Protein 3KBE (pdb70)

Radius of gyration: 14.48 Å; Cα contacts (8 Å, |Δi|>4): 481; chains: 1; bounding box: 31×36×38 Å

B-factor: mean 18.41, std 9.86, range [6.49, 55.98]

Sequence (140 aa):
SNRRAVAVLRRGETTVTGTIWITTQKSENDDQQAVIEGEIKGLLTPGLHGFHVHQQYGDSTNGCISAGPHHFNPFGKTHGGPKSEIRRHHVGDLGNNVEEAAGGAADDGGVVAAKKIIKLTDTLLVTLYGPNTVVGRSSMMVVHAGTGNAGARAACGVIALLAAPQ

Nearest PDB structures (foldseek):
  3kbe-assembly1_A-2  TM=1.007E+00  e=3.753E-26  Caenorhabditis elegans
  3kbf-assembly1_A-2  TM=9.002E-01  e=1.021E-19  Caenorhabditis elegans
  5in2-assembly1_A-2  TM=8.849E-01  e=2.932E-15  Onchocerca volvulus
  3gtv-assembly6_K  TM=8.818E-01  e=1.830E-14  Homo sapiens
  1ptz-assembly1_B  TM=8.819E-01  e=2.285E-14  Homo sapiens

Secondary structure (DSSP, 8-state):
--EEEEEEB-SS-EEEEEEE-SSTTSPPEEEEEEESPPSS-EEEEEES----TTTTGGG-SB--TT---SSSGGGGS--TTEEEEE---TTSEEEEEE-S----SSSTT--TTSEEEEE----TTTTEEEEEEEEE----

GO terms:
  GO:0004784 superoxide dismutase activity (F, IDA)
  GO:0005507 copper ion binding (F, IDA)
  GO:0005739 mitochondrion (C, IDA)
  GO:0005829 cytosol (C, IDA)
  GO:0040028 regulation of vulval development (P, IGI)
  GO:0004784 superoxide dismutase activity (F, IMP)
  GO:0005829 cytosol (C, IMP)
  GO:0019430 removal of superoxide radicals (P, IMP)
  GO:0042803 protein homodimerization activity (F, IDA)
  GO:0006801 superoxide metabolic process (P, IDA)
  GO:0005737 cytoplasm (C, IC)
  GO:0060378 regulation of brood size (P, IMP)

Structure (mmCIF, N/CA/C/O backbone):
data_3KBE
#
_entry.id   3KBE
#
_cell.length_a   40.210
_cell.length_b   92.330
_cell.length_c   81.246
_cell.angle_alpha   90.00
_cell.angle_beta   90.00
_cell.angle_gamma   90.00
#
_symmetry.space_group_name_H-M   'C 2 2 21'
#
loop_
_entity.id
_entity.type
_entity.pdbx_description
1 polymer 'Superoxide dismutase [Cu-Zn]'
2 water water
#
loop_
_atom_site.group_PDB
_atom_site.id
_atom_site.type_symbol
_atom_site.label_atom_id
_atom_site.label_alt_id
_atom_site.label_comp_id
_atom_site.label_asym_id
_atom_site.label_entity_id
_atom_site.label_seq_id
_atom_site.pdbx_PDB_ins_code
_atom_site.Cartn_x
_atom_site.Cartn_y
_atom_site.Cartn_z
_atom_site.occupancy
_atom_site.B_iso_or_equiv
_atom_site.auth_seq_id
_atom_site.auth_comp_id
_atom_site.auth_asym_id
_atom_site.auth_atom_id
_atom_site.pdbx_PDB_model_num
ATOM 1 N N . SER A 1 1 ? -12.209 -6.431 23.337 1.00 21.93 1 SER A N 1
ATOM 2 C CA . SER A 1 1 ? -10.894 -7.060 23.287 1.00 20.62 1 SER A CA 1
ATOM 3 C C . SER A 1 1 ? -10.249 -6.885 21.922 1.00 19.45 1 SER A C 1
ATOM 4 O O . SER A 1 1 ? -10.930 -6.680 20.915 1.00 20.41 1 SER A O 1
ATOM 7 N N . ASN A 1 2 ? -8.926 -6.984 21.890 1.00 18.77 2 ASN A N 1
ATOM 8 C CA . ASN A 1 2 ? -8.213 -6.968 20.625 1.00 17.40 2 ASN A CA 1
ATOM 9 C C . ASN A 1 2 ? -8.055 -8.366 20.045 1.00 14.22 2 ASN A C 1
ATOM 10 O O . ASN A 1 2 ? -7.337 -8.548 19.064 1.00 15.80 2 ASN A O 1
ATOM 15 N N A ARG A 1 3 ? -8.722 -9.336 20.664 0.45 13.57 3 ARG A N 1
ATOM 16 N N B ARG A 1 3 ? -8.744 -9.345 20.639 0.55 13.76 3 ARG A N 1
ATOM 17 C CA A ARG A 1 3 ? -8.689 -10.704 20.185 0.45 12.75 3 ARG A CA 1
ATOM 18 C CA B ARG A 1 3 ? -8.637 -10.735 20.205 0.55 13.63 3 ARG A CA 1
ATOM 19 C C A ARG A 1 3 ? -10.066 -11.341 20.229 0.45 10.86 3 ARG A C 1
ATOM 20 C C B ARG A 1 3 ? -9.948 -11.507 20.333 0.55 11.99 3 ARG A C 1
ATOM 21 O O A ARG A 1 3 ? -10.894 -11.030 21.091 0.45 10.53 3 ARG A O 1
ATOM 22 O O B ARG A 1 3 ? -10.610 -11.462 21.376 0.55 12.17 3 ARG A O 1
ATOM 37 N N . ALA A 1 4 ? -10.303 -12.219 19.265 1.00 10.42 4 ALA A N 1
ATOM 38 C CA . ALA A 1 4 ? -11.492 -13.048 19.230 1.00 9.31 4 ALA A CA 1
ATOM 39 C C . ALA A 1 4 ? -11.105 -14.406 18.668 1.00 8.69 4 ALA A C 1
ATOM 40 O O . ALA A 1 4 ? -10.054 -14.542 18.038 1.00 9.62 4 ALA A O 1
ATOM 42 N N . VAL A 1 5 ? -11.948 -15.405 18.895 1.00 8.53 5 VAL A N 1
ATOM 43 C CA . VAL A 1 5 ? -11.670 -16.746 18.418 1.00 8.90 5 VAL A CA 1
ATOM 44 C C . VAL A 1 5 ? -12.962 -17.463 18.114 1.00 8.91 5 VAL A C 1
ATOM 45 O O . VAL A 1 5 ? -13.945 -17.347 18.859 1.00 9.09 5 VAL A O 1
ATOM 49 N N . ALA A 1 6 ? -12.966 -18.186 16.999 1.00 8.83 6 ALA A N 1
ATOM 50 C CA . ALA A 1 6 ? -14.074 -19.050 16.631 1.00 9.16 6 ALA A CA 1
ATOM 51 C C . ALA A 1 6 ? -13.605 -20.494 16.639 1.00 9.21 6 ALA A C 1
ATOM 52 O O . ALA A 1 6 ? -12.600 -20.840 16.003 1.00 10.53 6 ALA A 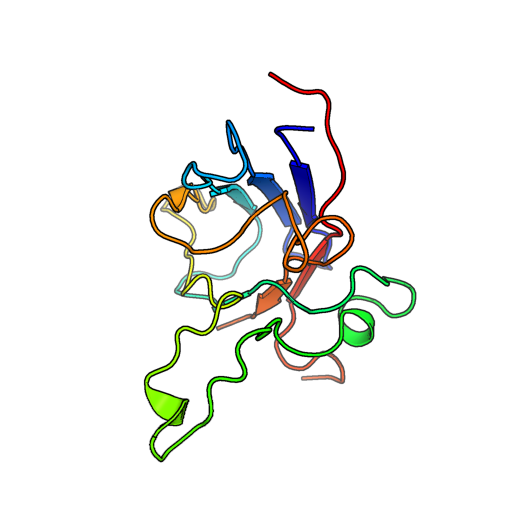O 1
ATOM 54 N N . VAL A 1 7 ? -14.322 -21.331 17.373 1.00 8.85 7 VAL A N 1
ATOM 55 C CA . VAL A 1 7 ? -14.084 -22.762 17.368 1.00 9.68 7 VAL A CA 1
ATOM 56 C C . VAL A 1 7 ? -15.126 -23.377 16.457 1.00 9.20 7 VAL A C 1
ATOM 57 O O . VAL A 1 7 ? -16.322 -23.335 16.742 1.00 9.80 7 VAL A O 1
ATOM 61 N N . LEU A 1 8 ? -14.667 -23.893 15.326 1.00 10.42 8 LEU A N 1
ATOM 62 C CA . LEU A 1 8 ? -15.563 -24.419 14.314 1.00 11.19 8 LEU A CA 1
ATOM 63 C C . LEU A 1 8 ? -15.944 -25.833 14.660 1.00 11.80 8 LEU A C 1
ATOM 64 O O . LEU A 1 8 ? -15.078 -26.669 14.950 1.00 14.22 8 LEU A O 1
ATOM 69 N N A ARG A 1 9 ? -17.241 -26.115 14.586 0.62 13.44 9 ARG A N 1
ATOM 70 N N B ARG A 1 9 ? -17.245 -26.101 14.661 0.38 12.04 9 ARG A N 1
ATOM 71 C CA A ARG A 1 9 ? -17.768 -27.429 14.911 0.62 16.22 9 ARG A CA 1
ATOM 72 C CA B ARG A 1 9 ? -17.741 -27.443 14.905 0.38 13.71 9 ARG A CA 1
ATOM 73 C C A ARG A 1 9 ? -18.616 -27.957 13.765 0.62 15.44 9 ARG A C 1
ATOM 74 C C B ARG A 1 9 ? -18.482 -27.935 13.677 0.38 13.72 9 ARG A C 1
ATOM 75 O O A ARG A 1 9 ? -19.379 -27.218 13.138 0.62 14.04 9 ARG A O 1
ATOM 76 O O B ARG A 1 9 ? -19.055 -27.151 12.917 0.38 11.73 9 ARG A O 1
ATOM 91 N N . GLY A 1 10 ? -18.459 -29.246 13.491 1.00 15.89 10 GLY A N 1
ATOM 92 C CA . GLY A 1 10 ? -19.137 -29.877 12.383 1.00 17.95 10 GLY A CA 1
ATOM 93 C C . GLY A 1 10 ? -18.984 -31.375 12.516 1.00 19.44 10 GLY A C 1
ATOM 94 O O . GLY A 1 10 ? -18.263 -31.861 13.391 1.00 20.32 10 GLY A O 1
ATOM 95 N N . GLU A 1 11 ? -19.661 -32.109 11.645 1.00 20.88 11 GLU A N 1
ATOM 96 C CA . GLU A 1 11 ? -19.620 -33.564 11.678 1.00 24.94 11 GLU A CA 1
ATOM 97 C C . GLU A 1 11 ? -18.207 -34.102 11.488 1.00 23.86 11 GLU A C 1
ATOM 98 O O . GLU A 1 11 ? -17.791 -35.041 12.176 1.00 25.47 11 GLU A O 1
ATOM 104 N N . THR A 1 12 ? -17.478 -33.515 10.543 1.00 21.98 12 THR A N 1
ATOM 105 C CA A THR A 1 12 ? -16.130 -33.978 10.244 0.58 22.14 12 THR A CA 1
ATOM 106 C CA B THR A 1 12 ? -16.140 -33.975 10.187 0.42 22.41 12 THR A CA 1
ATOM 107 C C . THR A 1 12 ? -15.126 -32.835 10.228 1.00 21.18 12 THR A C 1
ATOM 108 O O . THR A 1 12 ? -13.960 -33.028 10.583 1.00 22.68 12 THR A O 1
ATOM 115 N N . VAL A 1 13 ? -15.575 -31.646 9.838 1.00 18.56 13 VAL A N 1
ATOM 116 C CA . VAL A 1 13 ? -14.696 -30.491 9.789 1.00 16.37 13 VAL A CA 1
ATOM 117 C C . VAL A 1 13 ? -14.729 -29.760 11.121 1.00 15.03 13 VAL A C 1
ATOM 118 O O . VAL A 1 13 ? -15.799 -29.517 11.666 1.00 15.51 13 VAL A O 1
ATOM 122 N N . THR A 1 14 ? -13.548 -29.444 11.647 1.00 14.56 14 THR A N 1
ATOM 123 C CA . THR A 1 14 ? -13.411 -28.655 12.866 1.00 15.25 14 THR A CA 1
ATOM 124 C C . THR A 1 14 ? -12.280 -27.658 12.667 1.00 14.57 14 THR A C 1
ATOM 125 O O . THR A 1 14 ? -11.576 -27.696 11.667 1.00 15.90 14 THR A O 1
ATOM 129 N N . GLY A 1 15 ? -12.090 -26.758 13.615 1.00 14.63 15 GLY A N 1
ATOM 130 C CA . GLY A 1 15 ? -11.010 -25.804 13.483 1.00 14.62 15 GLY A CA 1
ATOM 131 C C . GLY A 1 15 ? -11.035 -24.749 14.565 1.00 12.70 15 GLY A C 1
ATOM 132 O O . GLY A 1 15 ? -11.981 -24.659 15.344 1.00 12.40 15 GLY A O 1
ATOM 133 N N . THR A 1 16 ? -9.986 -23.941 14.592 1.00 12.16 16 THR A N 1
ATOM 134 C CA . THR A 1 16 ? -9.866 -22.829 15.515 1.00 12.13 16 THR A CA 1
ATOM 135 C C . THR A 1 16 ? -9.298 -21.661 14.745 1.00 11.63 16 THR A C 1
ATOM 136 O O . THR A 1 16 ? -8.216 -21.764 14.161 1.00 13.23 16 THR A O 1
ATOM 140 N N . ILE A 1 17 ? -10.036 -20.559 14.727 1.00 10.45 17 ILE A N 1
ATOM 141 C CA . ILE A 1 17 ? -9.645 -19.386 13.967 1.00 10.36 17 ILE A CA 1
ATOM 142 C C . ILE A 1 17 ? -9.592 -18.176 14.889 1.00 9.91 17 ILE A C 1
ATOM 143 O O . ILE A 1 17 ? -10.595 -17.811 15.511 1.00 10.51 17 ILE A O 1
ATOM 148 N N . TRP A 1 18 ? -8.410 -17.581 14.989 1.00 10.41 18 TRP A N 1
ATOM 149 C CA . TRP A 1 18 ? -8.204 -16.374 15.778 1.00 10.80 18 TRP A CA 1
ATOM 150 C C . TRP A 1 18 ? -8.307 -15.119 14.925 1.00 10.32 18 TRP A C 1
ATOM 151 O O . TRP A 1 18 ? -7.908 -15.112 13.760 1.00 12.60 18 TRP A O 1
ATOM 162 N N . ILE A 1 19 ? -8.817 -14.050 15.524 1.00 10.37 19 ILE A N 1
ATOM 163 C CA . ILE A 1 19 ? -8.800 -12.731 14.920 1.00 10.55 19 ILE A CA 1
ATOM 164 C C . ILE A 1 19 ? -8.115 -11.795 15.897 1.00 11.03 19 ILE A C 1
ATOM 165 O O . ILE A 1 19 ? -8.515 -11.706 17.060 1.00 11.85 19 ILE A O 1
ATOM 170 N N . THR A 1 20 ? -7.079 -11.110 15.437 1.00 11.70 20 THR A N 1
ATOM 171 C CA A THR A 1 20 ? -6.322 -10.194 16.279 0.45 12.76 20 THR A CA 1
ATOM 172 C CA B THR A 1 20 ? -6.368 -10.172 16.295 0.55 12.60 20 THR A CA 1
ATOM 173 C C . THR A 1 20 ? -6.280 -8.823 15.610 1.00 12.99 20 THR A C 1
ATOM 174 O O . THR A 1 20 ? -6.044 -8.731 14.405 1.00 13.72 20 THR A O 1
ATOM 181 N N . GLN A 1 21 ? -6.493 -7.764 16.379 1.00 12.94 21 GLN A N 1
ATOM 182 C CA . GLN A 1 21 ? -6.562 -6.436 15.795 1.00 13.81 21 GLN A CA 1
ATOM 183 C C . GLN A 1 21 ? -6.279 -5.406 16.870 1.00 15.78 21 GLN A C 1
ATOM 184 O O . GLN A 1 21 ? -7.023 -5.307 17.852 1.00 18.00 21 GLN A O 1
ATOM 190 N N . LYS A 1 22 ? -5.210 -4.641 16.676 1.00 17.78 22 LYS A N 1
ATOM 191 C CA . LYS A 1 22 ? -4.681 -3.770 17.720 1.00 21.56 22 LYS A CA 1
ATOM 192 C C . LYS A 1 22 ? -5.603 -2.610 18.087 1.00 21.76 22 LYS A C 1
ATOM 193 O O . LYS A 1 22 ? -5.639 -2.172 19.239 1.00 24.28 22 LYS A O 1
ATOM 199 N N . SER A 1 23 ? -6.327 -2.098 17.100 1.00 20.62 23 SER A N 1
ATOM 200 C CA . SER A 1 23 ? -7.214 -0.965 17.316 1.00 20.20 23 SER A CA 1
ATOM 201 C C . SER A 1 23 ? -8.188 -0.874 16.158 1.00 19.29 23 SER A C 1
ATOM 202 O O . SER A 1 23 ? -8.028 -1.565 15.153 1.00 18.00 23 SER A O 1
ATOM 205 N N . GLU A 1 24 ? -9.184 -0.005 16.299 1.00 20.27 24 GLU A N 1
ATOM 206 C CA . GLU A 1 24 ? -10.214 0.171 15.285 1.00 21.47 24 GLU A CA 1
ATOM 207 C C . GLU A 1 24 ? -9.635 0.576 13.935 1.00 22.11 24 GLU A C 1
ATOM 208 O O . GLU A 1 24 ? -10.220 0.285 12.894 1.00 22.31 24 GLU A O 1
ATOM 214 N N . ASN A 1 25 ? -8.489 1.251 13.961 1.00 23.68 25 ASN A N 1
ATOM 215 C CA . ASN A 1 25 ? -7.876 1.784 12.746 1.00 25.91 25 ASN A CA 1
ATOM 216 C C . ASN A 1 25 ? -6.869 0.823 12.126 1.00 24.74 25 ASN A C 1
ATOM 217 O O . ASN A 1 25 ? -6.325 1.082 11.051 1.00 26.54 25 ASN A O 1
ATOM 222 N N A ASP A 1 26 ? -6.607 -0.285 12.808 0.60 22.69 26 ASP A N 1
ATOM 223 N N B ASP A 1 26 ? -6.635 -0.290 12.812 0.40 23.83 26 ASP A N 1
ATOM 224 C CA A ASP A 1 26 ? -5.612 -1.240 12.337 0.60 21.97 26 ASP A CA 1
ATOM 225 C CA B ASP A 1 26 ? -5.675 -1.282 12.352 0.40 23.59 26 ASP A CA 1
ATOM 226 C C A ASP A 1 26 ? -6.254 -2.409 11.606 0.60 20.64 26 ASP A C 1
ATOM 227 C C B ASP A 1 26 ? -6.324 -2.390 11.528 0.40 22.11 26 ASP A C 1
ATOM 228 O O A ASP A 1 26 ? -7.404 -2.756 11.865 0.60 20.01 26 ASP A O 1
ATOM 229 O O B ASP A 1 26 ? -7.519 -2.661 11.640 0.40 22.45 26 ASP A O 1
ATOM 238 N N . GLN A 1 27 ? -5.503 -3.015 10.695 1.00 20.58 27 GLN A N 1
ATOM 239 C CA A GLN A 1 27 ? -6.017 -4.148 9.951 0.60 20.69 27 GLN A CA 1
ATOM 240 C CA B GLN A 1 27 ? -5.881 -4.172 9.902 0.40 20.38 27 GLN A CA 1
ATOM 241 C C . GLN A 1 27 ? -5.928 -5.414 10.788 1.00 18.73 27 GLN A C 1
ATOM 242 O O . GLN A 1 27 ? -4.939 -5.696 11.464 1.00 19.77 27 GLN A O 1
ATOM 253 N N . ALA A 1 28 ? -7.027 -6.158 10.777 1.00 15.88 28 ALA A N 1
ATOM 254 C CA . ALA A 1 28 ? -7.100 -7.394 11.540 1.00 14.17 28 ALA A CA 1
ATOM 255 C C . ALA A 1 28 ? -6.296 -8.491 10.855 1.00 13.73 28 ALA A C 1
ATOM 256 O O . ALA A 1 28 ? -6.089 -8.460 9.641 1.00 14.78 28 ALA A O 1
ATOM 258 N N . VAL A 1 29 ? -5.835 -9.448 11.649 1.00 13.53 29 VAL A N 1
ATOM 259 C CA . VAL A 1 29 ? -5.212 -10.657 11.135 1.00 14.03 29 VAL A CA 1
ATOM 260 C C . VAL A 1 29 ? -6.067 -11.846 11.557 1.00 12.62 29 VAL A C 1
ATOM 261 O O . VAL A 1 29 ? -6.426 -11.981 12.727 1.00 13.48 29 VAL A O 1
ATOM 265 N N . ILE A 1 30 ? -6.406 -12.685 10.587 1.00 12.22 30 ILE A N 1
ATOM 266 C CA . ILE A 1 30 ? -7.182 -13.889 10.822 1.00 11.52 30 ILE A CA 1
ATOM 267 C C . ILE A 1 30 ? -6.246 -15.075 10.634 1.00 12.73 30 ILE A C 1
ATOM 268 O O . ILE A 1 30 ? -5.642 -15.229 9.571 1.00 14.04 30 ILE A O 1
ATOM 273 N N . GLU A 1 31 ? -6.089 -15.896 11.667 1.00 12.68 31 GLU A N 1
ATOM 274 C CA . GLU A 1 31 ? -5.095 -16.959 11.616 1.00 14.66 31 GLU A CA 1
ATOM 275 C C . GLU A 1 31 ? -5.570 -18.170 12.394 1.00 13.92 31 GLU A C 1
ATOM 276 O O . GLU A 1 31 ? -6.119 -18.038 13.486 1.00 14.58 31 GLU A O 1
ATOM 282 N N . GLY A 1 32 ? -5.349 -19.354 11.839 1.00 14.22 32 GLY A N 1
ATOM 283 C CA . GLY A 1 32 ? -5.712 -20.568 12.534 1.00 15.56 32 GLY A CA 1
ATOM 284 C C . GLY A 1 32 ? -5.609 -21.782 11.650 1.00 15.32 32 GLY A C 1
ATOM 285 O O . GLY A 1 32 ? -4.878 -21.790 10.663 1.00 16.74 32 GLY A O 1
ATOM 286 N N . GLU A 1 33 ? -6.351 -22.812 12.020 1.00 15.31 33 GLU A N 1
ATOM 287 C CA . GLU A 1 33 ? -6.273 -24.098 11.369 1.00 16.38 33 GLU A CA 1
ATOM 288 C C . GLU A 1 33 ? -7.668 -24.681 11.221 1.00 15.41 33 GLU A C 1
ATOM 289 O O . GLU A 1 33 ? -8.519 -24.542 12.118 1.00 15.25 33 GLU A O 1
ATOM 295 N N . ILE A 1 34 ? -7.893 -25.334 10.086 1.00 16.15 34 ILE A N 1
ATOM 296 C CA . ILE A 1 34 ? -9.117 -26.076 9.862 1.00 16.35 34 ILE A CA 1
ATOM 297 C C . ILE A 1 34 ? -8.736 -27.514 9.511 1.00 16.46 34 ILE A C 1
ATOM 298 O O . ILE A 1 34 ? -7.869 -27.739 8.669 1.00 16.39 34 ILE A O 1
ATOM 303 N N . LYS A 1 35 ? -9.371 -28.473 10.180 1.00 17.97 35 LYS A N 1
ATOM 304 C CA . LYS A 1 35 ? -9.065 -29.892 10.040 1.00 19.49 35 LYS A CA 1
ATOM 305 C C . LYS A 1 35 ? -10.272 -30.651 9.488 1.00 17.90 35 LYS A C 1
ATOM 306 O O . LYS A 1 35 ? -11.411 -30.190 9.597 1.00 16.97 35 LYS A O 1
ATOM 312 N N . GLY A 1 36 ? -10.021 -31.824 8.918 1.00 18.33 36 GLY A N 1
ATOM 313 C CA . GLY A 1 36 ? -11.083 -32.698 8.454 1.00 20.22 36 GLY A CA 1
ATOM 314 C C . GLY A 1 36 ? -11.654 -32.398 7.085 1.00 21.09 36 GLY A C 1
ATOM 315 O O . GLY A 1 36 ? -12.622 -33.027 6.662 1.00 23.38 36 GLY A O 1
ATOM 316 N N A LEU A 1 37 ? -11.080 -31.429 6.384 0.38 21.22 37 LEU A N 1
ATOM 317 N N B LEU A 1 37 ? -11.037 -31.443 6.394 0.62 20.04 37 LEU A N 1
ATOM 318 C CA A LEU A 1 37 ? -11.604 -31.079 5.072 0.38 20.83 37 LEU A CA 1
ATOM 319 C CA B LEU A 1 37 ? -11.441 -31.069 5.045 0.62 18.48 37 LEU A CA 1
ATOM 320 C C A LEU A 1 37 ? -11.156 -32.063 4.002 0.38 20.63 37 LEU A C 1
ATOM 321 C C B LEU A 1 37 ? -11.175 -32.195 4.052 0.62 18.20 37 LEU A C 1
ATOM 322 O O A LEU A 1 37 ? -10.019 -32.537 4.011 0.38 21.61 37 LEU A O 1
ATOM 323 O O B LEU A 1 37 ? -10.176 -32.898 4.157 0.62 19.01 37 LEU A O 1
ATOM 332 N N . THR A 1 38 ? -12.057 -32.357 3.073 1.00 19.53 38 THR A N 1
ATOM 333 C CA . THR A 1 38 ? -11.720 -33.170 1.922 1.00 19.44 38 THR A CA 1
ATOM 334 C C . THR A 1 38 ? -10.747 -32.322 1.103 1.00 17.53 38 THR A C 1
ATOM 335 O O . THR A 1 38 ? -10.733 -31.104 1.202 1.00 18.18 38 THR A O 1
ATOM 339 N N . PRO A 1 39 ? -9.897 -32.960 0.312 1.00 18.28 39 PRO A N 1
ATOM 340 C CA . PRO A 1 39 ? -8.845 -32.183 -0.350 1.00 18.89 39 PRO A CA 1
ATOM 341 C C . PRO A 1 39 ? -9.407 -31.142 -1.311 1.00 17.72 39 PRO A C 1
ATOM 342 O O . PRO A 1 39 ? -10.456 -31.341 -1.921 1.00 19.69 39 PRO A O 1
ATOM 346 N N . GLY A 1 40 ? -8.710 -30.023 -1.436 1.00 17.37 40 GLY A N 1
ATOM 347 C CA . GLY A 1 40 ? -9.078 -29.027 -2.421 1.00 16.74 40 GLY A CA 1
ATOM 348 C C . GLY A 1 40 ? -9.557 -27.749 -1.780 1.00 14.89 40 GLY A C 1
ATOM 349 O O . GLY A 1 40 ? -9.482 -27.576 -0.569 1.00 16.89 40 GLY A O 1
ATOM 350 N N . LEU A 1 41 ? -10.053 -26.843 -2.606 1.00 14.50 41 LEU A N 1
ATOM 351 C CA . LEU A 1 41 ? -10.440 -25.523 -2.147 1.00 12.62 41 LEU A CA 1
ATOM 352 C C . LEU A 1 41 ? -11.876 -25.514 -1.639 1.00 12.46 41 LEU A C 1
ATOM 353 O O . LEU A 1 41 ? -12.764 -26.100 -2.262 1.00 14.51 41 LEU A O 1
ATOM 358 N N . HIS A 1 42 ? -12.087 -24.830 -0.517 1.00 12.22 42 HIS A N 1
ATOM 359 C CA . HIS A 1 42 ? -13.394 -24.721 0.122 1.00 12.63 42 HIS A CA 1
ATOM 360 C C . HIS A 1 42 ? -13.661 -23.280 0.49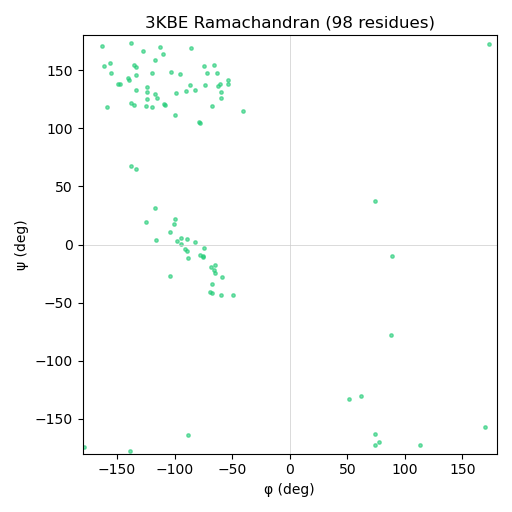9 1.00 12.07 42 HIS A C 1
ATOM 361 O O . HIS A 1 42 ? -12.740 -22.563 0.876 1.00 13.06 42 HIS A O 1
ATOM 368 N N . GLY A 1 43 ? -14.919 -22.855 0.432 1.00 12.06 43 GLY A N 1
ATOM 369 C CA . GLY A 1 43 ? -15.251 -21.485 0.779 1.00 11.82 43 GLY A CA 1
ATOM 370 C C . GLY A 1 43 ? -15.153 -21.215 2.271 1.00 10.56 43 GLY A C 1
ATOM 371 O O . GLY A 1 43 ? -15.424 -22.091 3.099 1.00 11.61 43 GLY A O 1
ATOM 372 N N . PHE A 1 44 ? -14.772 -19.988 2.609 1.00 10.38 44 PHE A N 1
ATOM 373 C CA . PHE A 1 44 ? -14.606 -19.581 4.000 1.00 10.17 44 PHE A CA 1
ATOM 374 C C . PHE A 1 44 ? -15.252 -18.207 4.155 1.00 8.95 44 PHE A C 1
ATOM 375 O O . PHE A 1 44 ? -14.868 -17.258 3.469 1.00 10.59 44 PHE A O 1
ATOM 383 N N . HIS A 1 45 ? -16.251 -18.116 5.028 1.00 8.78 45 HIS A N 1
ATOM 384 C CA . HIS A 1 45 ? -17.103 -16.931 5.098 1.00 8.69 45 HIS A CA 1
ATOM 385 C C . HIS A 1 45 ? -17.463 -16.547 6.523 1.00 8.18 45 HIS A C 1
ATOM 386 O O . HIS A 1 45 ? -17.726 -17.419 7.351 1.00 9.12 45 HIS A O 1
ATOM 393 N N . VAL A 1 46 ? -17.537 -15.246 6.782 1.00 7.75 46 VAL A N 1
ATOM 394 C CA . VAL A 1 46 ? -18.263 -14.754 7.940 1.00 7.62 46 VAL A CA 1
ATOM 395 C C . VAL A 1 46 ? -19.745 -14.701 7.570 1.00 7.07 46 VAL A C 1
ATOM 396 O O . VAL A 1 46 ? -20.106 -14.201 6.498 1.00 7.95 46 VAL A O 1
ATOM 400 N N . HIS A 1 47 ? -20.593 -15.225 8.455 1.00 7.09 47 HIS A N 1
ATOM 401 C CA . HIS A 1 47 ? -22.041 -15.135 8.326 1.00 7.16 47 HIS A CA 1
ATOM 402 C C . HIS A 1 47 ? -22.604 -14.211 9.391 1.00 6.87 47 HIS A C 1
ATOM 403 O O . HIS A 1 47 ? -21.942 -13.894 10.384 1.00 7.67 47 HIS A O 1
ATOM 410 N N . GLN A 1 48 ? -23.837 -13.781 9.180 1.00 7.31 48 GLN A N 1
ATOM 411 C CA A GLN A 1 48 ? -24.410 -12.709 9.986 0.46 8.73 48 GLN A CA 1
ATOM 412 C CA B GLN A 1 48 ? -24.427 -12.704 9.964 0.54 7.92 48 GLN A CA 1
ATOM 413 C C . GLN A 1 48 ? -24.573 -13.033 11.452 1.00 8.09 48 GLN A C 1
ATOM 414 O O . GLN A 1 48 ? -24.337 -12.177 12.301 1.00 8.82 48 GLN A O 1
ATOM 425 N N . TYR A 1 49 ? -24.990 -14.260 11.751 1.00 8.33 49 TYR A N 1
ATOM 426 C CA . TYR A 1 49 ? -25.338 -14.610 13.122 1.00 8.93 49 TYR A CA 1
ATOM 427 C C . TYR A 1 49 ? -24.481 -15.735 13.656 1.00 8.51 49 TYR A C 1
ATOM 428 O O . TYR A 1 49 ? -24.080 -16.634 12.920 1.00 9.52 49 TYR A O 1
ATOM 437 N N . GLY A 1 50 ? -24.219 -15.700 14.956 1.00 9.24 50 GLY A N 1
ATOM 438 C CA . GLY A 1 50 ? -23.557 -16.806 15.610 1.00 9.62 50 GLY A CA 1
ATOM 439 C C . GLY A 1 50 ? -24.519 -17.869 16.122 1.00 9.70 50 GLY A C 1
ATOM 440 O O . GLY A 1 50 ? -24.085 -18.946 16.503 1.00 11.23 50 GLY A O 1
ATOM 441 N N . ASP A 1 51 ? -25.814 -17.555 16.128 1.00 9.47 51 ASP A N 1
ATOM 442 C CA . ASP A 1 51 ? -26.883 -18.446 16.574 1.00 10.51 51 ASP A CA 1
ATOM 443 C C . ASP A 1 51 ? -26.627 -19.872 16.089 1.00 10.61 51 ASP A C 1
ATOM 444 O O . ASP A 1 51 ? -26.643 -20.132 14.888 1.00 10.53 51 ASP A O 1
ATOM 449 N N . SER A 1 52 ? -26.392 -20.806 17.010 1.00 13.09 52 SER A N 1
ATOM 450 C CA . SER A 1 52 ? -26.177 -22.187 16.576 1.00 15.42 52 SER A CA 1
ATOM 451 C C . SER A 1 52 ? -27.240 -23.120 17.108 1.00 14.74 52 SER A C 1
ATOM 452 O O . SER A 1 52 ? -26.990 -24.303 17.342 1.00 16.90 52 SER A O 1
ATOM 455 N N . THR A 1 53 ? -28.439 -22.585 17.275 1.00 12.44 53 THR A N 1
ATOM 456 C CA . THR A 1 53 ? -29.565 -23.408 17.676 1.00 13.17 53 THR A CA 1
ATOM 457 C C . THR A 1 53 ? -29.975 -24.387 16.580 1.00 13.30 53 THR A C 1
ATOM 458 O O . THR A 1 53 ? -30.648 -25.374 16.867 1.00 16.09 53 THR A O 1
ATOM 462 N N . ASN A 1 54 ? -29.580 -24.125 15.336 1.00 12.82 54 ASN A N 1
ATOM 463 C CA . ASN A 1 54 ? -29.893 -25.032 14.239 1.00 13.57 54 ASN A CA 1
ATOM 464 C C . ASN A 1 54 ? -28.651 -25.282 13.394 1.00 13.15 54 ASN A C 1
ATOM 465 O O . ASN A 1 54 ? -28.582 -24.897 12.231 1.00 13.76 54 ASN A O 1
ATOM 470 N N . GLY A 1 55 ? -27.657 -25.914 14.001 1.00 14.10 55 GLY A N 1
ATOM 471 C CA . GLY A 1 55 ? -26.416 -26.206 13.315 1.00 14.60 55 GLY A CA 1
ATOM 472 C C . GLY A 1 55 ? -25.846 -24.964 12.659 1.00 13.30 55 GLY A C 1
ATOM 473 O O . GLY A 1 55 ? -25.789 -23.897 13.264 1.00 16.32 55 GLY A O 1
ATOM 474 N N . CYS A 1 56 ? -25.437 -25.101 11.402 1.00 11.40 56 CYS A N 1
ATOM 475 C CA . CYS A 1 56 ? -24.913 -23.978 10.646 1.00 11.27 56 CYS A CA 1
ATOM 476 C C . CYS A 1 56 ? -25.992 -23.236 9.868 1.00 10.14 56 CYS A C 1
ATOM 477 O O . CYS A 1 56 ? -25.721 -22.208 9.253 1.00 11.16 56 CYS A O 1
ATOM 480 N N . ILE A 1 57 ? -27.221 -23.734 9.911 1.00 10.43 57 ILE A N 1
ATOM 481 C CA . ILE A 1 57 ? -28.322 -23.066 9.232 1.00 10.75 57 ILE A CA 1
ATOM 482 C C . ILE A 1 57 ? -28.667 -21.740 9.909 1.00 9.62 57 ILE A C 1
ATOM 483 O O . ILE A 1 57 ? -28.925 -20.731 9.246 1.00 10.36 57 ILE A O 1
ATOM 488 N N . SER A 1 58 ? -28.649 -21.736 11.236 1.00 9.53 58 SER A N 1
ATOM 489 C CA . SER A 1 58 ? -29.046 -20.549 11.968 1.00 10.06 58 SER A CA 1
ATOM 490 C C . SER A 1 58 ? -27.996 -19.438 11.931 1.00 9.20 58 SER A C 1
ATOM 491 O O . SER A 1 58 ? -28.247 -18.345 12.426 1.00 9.97 58 SER A O 1
ATOM 494 N N . ALA A 1 59 ? -26.844 -19.692 11.309 1.00 8.84 59 ALA A N 1
ATOM 495 C CA . ALA A 1 59 ? -25.867 -18.630 11.076 1.00 9.46 59 ALA A CA 1
ATOM 496 C C . ALA A 1 59 ? -26.404 -17.564 10.131 1.00 8.27 59 ALA A C 1
ATOM 497 O O . ALA A 1 59 ? -25.862 -16.469 10.059 1.00 9.15 59 ALA A O 1
ATOM 499 N N . GLY A 1 60 ? -27.453 -17.886 9.384 1.00 8.95 60 GLY A N 1
ATOM 500 C CA . GLY A 1 60 ? -28.019 -16.901 8.488 1.00 9.57 60 GLY A CA 1
ATOM 501 C C . GLY A 1 60 ? -27.144 -16.674 7.273 1.00 8.49 60 GLY A C 1
ATOM 502 O O . GLY A 1 60 ? -26.260 -17.477 6.967 1.00 8.84 60 GLY A O 1
ATOM 503 N N . PRO A 1 61 ? -27.380 -15.566 6.568 1.00 9.18 61 PRO A N 1
ATOM 504 C CA . PRO A 1 61 ? -26.680 -15.343 5.302 1.00 10.63 61 PRO A CA 1
ATOM 505 C C . PRO A 1 61 ? -25.247 -14.845 5.483 1.00 9.48 61 PRO A C 1
ATOM 506 O O . PRO A 1 61 ? -24.807 -14.477 6.579 1.00 9.16 61 PRO A O 1
ATOM 510 N N A HIS A 1 62 ? -24.523 -14.833 4.369 0.58 9.84 62 HIS A N 1
ATOM 511 N N B HIS A 1 62 ? -24.529 -14.812 4.365 0.42 9.88 62 HIS A N 1
ATOM 512 C CA A HIS A 1 62 ? -23.222 -14.194 4.304 0.58 10.10 62 HIS A CA 1
ATOM 513 C CA B HIS A 1 62 ? -23.202 -14.217 4.294 0.42 10.28 62 HIS A CA 1
ATOM 514 C C A HIS A 1 62 ? -23.289 -12.834 4.991 0.58 8.91 62 HIS A C 1
ATOM 515 C C B HIS A 1 62 ? -23.214 -12.794 4.859 0.42 9.20 62 HIS A C 1
ATOM 516 O O A HIS A 1 62 ? -24.291 -12.120 4.888 0.58 10.78 62 HIS A O 1
ATOM 517 O O B HIS A 1 62 ? -24.112 -12.007 4.553 0.42 8.75 62 HIS A O 1
ATOM 530 N N . PHE A 1 63 ? -22.205 -12.466 5.667 1.00 8.94 63 PHE A N 1
ATOM 531 C CA . PHE A 1 63 ? -22.070 -11.133 6.254 1.00 8.78 63 PHE A CA 1
ATOM 532 C C . PHE A 1 63 ? -21.558 -10.159 5.189 1.00 8.45 63 PHE A C 1
ATOM 533 O O . PHE A 1 63 ? -20.406 -10.245 4.745 1.00 9.74 63 PHE A O 1
ATOM 541 N N . ASN A 1 64 ? -22.432 -9.253 4.767 1.00 9.17 64 ASN A N 1
ATOM 542 C CA . ASN A 1 64 ? -22.164 -8.324 3.670 1.00 9.66 64 ASN A CA 1
ATOM 543 C C . ASN A 1 64 ? -22.707 -6.955 4.081 1.00 9.81 64 ASN A C 1
ATOM 544 O O . ASN A 1 64 ? -23.672 -6.441 3.500 1.00 10.90 64 ASN A O 1
ATOM 549 N N . PRO A 1 65 ? -22.082 -6.341 5.097 1.00 9.77 65 PRO A N 1
ATOM 550 C CA . PRO A 1 65 ? -22.650 -5.131 5.701 1.00 10.86 65 PRO A CA 1
ATOM 551 C C . PRO A 1 65 ? -22.690 -3.948 4.737 1.00 11.27 65 PRO A C 1
ATOM 552 O O . PRO A 1 65 ? -23.502 -3.040 4.926 1.00 13.69 65 PRO A O 1
ATOM 556 N N . PHE A 1 66 ? -21.819 -3.938 3.733 1.00 10.98 66 PHE A N 1
ATOM 557 C CA . PHE A 1 66 ? -21.789 -2.823 2.797 1.00 12.18 66 PHE A CA 1
ATOM 558 C C . PHE A 1 66 ? -22.729 -3.016 1.611 1.00 12.79 66 PHE A C 1
ATOM 559 O O . PHE A 1 66 ? -22.862 -2.125 0.786 1.00 14.19 66 PHE A O 1
ATOM 567 N N . GLY A 1 67 ? -23.363 -4.178 1.506 1.00 12.70 67 GLY A N 1
ATOM 568 C CA . GLY A 1 67 ? -24.377 -4.371 0.481 1.00 13.98 67 GLY A CA 1
ATOM 569 C C . GLY A 1 67 ? -23.859 -4.536 -0.940 1.00 13.52 67 GLY A C 1
ATOM 570 O O . GLY A 1 67 ? -24.475 -4.050 -1.892 1.00 14.71 67 GLY A O 1
ATOM 571 N N . LYS A 1 68 ? -22.733 -5.223 -1.105 1.00 12.64 68 LYS A N 1
ATOM 572 C CA . LYS A 1 68 ? -22.301 -5.607 -2.442 1.00 13.31 68 LYS A CA 1
ATOM 573 C C . LYS A 1 68 ? -23.427 -6.354 -3.154 1.00 14.15 68 LYS A C 1
ATOM 574 O O . LYS A 1 68 ? -24.092 -7.202 -2.551 1.00 15.81 68 LYS A O 1
ATOM 580 N N . THR A 1 69 ? -23.620 -6.032 -4.434 1.00 15.18 69 THR A N 1
ATOM 581 C CA . THR A 1 69 ? -24.634 -6.656 -5.283 1.00 16.11 69 THR A CA 1
ATOM 582 C C . THR A 1 69 ? -23.982 -7.484 -6.389 1.00 16.85 69 THR A C 1
ATOM 583 O O . THR A 1 69 ? -22.773 -7.412 -6.600 1.00 16.62 69 THR A O 1
ATOM 587 N N . HIS A 1 70 ? -24.788 -8.260 -7.106 1.00 18.83 70 HIS A N 1
ATOM 588 C CA . HIS A 1 70 ? -24.279 -9.070 -8.211 1.00 20.72 70 HIS A CA 1
ATOM 589 C C . HIS A 1 70 ? -23.792 -8.224 -9.379 1.00 20.96 70 HIS A C 1
ATOM 590 O O . HIS A 1 70 ? -22.756 -8.515 -9.982 1.00 22.60 70 HIS A O 1
ATOM 597 N N . GLY A 1 71 ? -24.549 -7.182 -9.702 1.00 20.36 71 GLY A N 1
ATOM 598 C CA . GLY A 1 71 ? -24.221 -6.319 -10.822 1.00 20.50 71 GLY A CA 1
ATOM 599 C C . GLY A 1 71 ? -24.443 -4.855 -10.505 1.00 20.03 71 GLY A C 1
ATOM 600 O O . GLY A 1 71 ? -24.816 -4.483 -9.389 1.00 20.79 71 GLY A O 1
ATOM 601 N N . GLY A 1 72 ? -24.217 -4.010 -11.498 1.00 20.07 72 GLY A N 1
ATOM 602 C CA . GLY A 1 72 ? -24.441 -2.597 -11.313 1.00 18.89 72 GLY A CA 1
ATOM 603 C C . GLY A 1 72 ? -23.391 -1.915 -10.461 1.00 17.14 72 GLY A C 1
ATOM 604 O O . GLY A 1 72 ? -22.374 -2.506 -10.077 1.00 17.09 72 GLY A O 1
ATOM 605 N N . PRO A 1 73 ? -23.644 -0.647 -10.132 1.00 16.77 73 PRO A N 1
ATOM 606 C CA . PRO A 1 73 ? -22.714 0.149 -9.327 1.00 16.30 73 PRO A CA 1
ATOM 607 C C . PRO A 1 73 ? -22.239 -0.559 -8.053 1.00 15.61 73 PRO A C 1
ATOM 608 O O . PRO A 1 73 ? -21.044 -0.524 -7.744 1.00 15.71 73 PRO A O 1
ATOM 612 N N . LYS A 1 74 ? -23.146 -1.205 -7.328 1.00 15.11 74 LYS A N 1
ATOM 613 C CA . LYS A 1 74 ? -22.786 -1.756 -6.027 1.00 15.33 74 LYS A CA 1
ATOM 614 C C . LYS A 1 74 ? -22.095 -3.112 -6.127 1.00 14.24 74 LYS A C 1
ATOM 615 O O . LYS A 1 74 ? -21.723 -3.697 -5.113 1.00 14.78 74 LYS A O 1
ATOM 621 N N . SER A 1 75 ? -21.877 -3.594 -7.346 1.00 14.54 75 SER A N 1
ATOM 622 C CA . SER A 1 75 ? -21.147 -4.842 -7.519 1.00 15.70 75 SER A CA 1
ATOM 623 C C . SER A 1 75 ? -19.651 -4.652 -7.293 1.00 15.22 75 SER A C 1
ATOM 624 O O . SER A 1 75 ? -18.905 -5.627 -7.182 1.00 16.53 75 SER A O 1
ATOM 627 N N . GLU A 1 76 ? -19.221 -3.395 -7.198 1.00 13.87 76 GLU A N 1
ATOM 628 C CA . GLU A 1 76 ? -17.812 -3.090 -6.972 1.00 14.10 76 GLU A CA 1
ATOM 629 C C . GLU A 1 76 ? -17.494 -2.816 -5.501 1.00 14.20 76 GLU A C 1
ATOM 630 O O . GLU A 1 76 ? -16.358 -2.519 -5.156 1.00 15.65 76 GLU A O 1
ATOM 636 N N . ILE A 1 77 ? -18.501 -2.943 -4.645 1.00 13.95 77 ILE A N 1
ATOM 637 C CA . ILE A 1 77 ? -18.324 -2.842 -3.202 1.00 12.93 77 ILE A CA 1
ATOM 638 C C . ILE A 1 77 ? -17.657 -4.113 -2.673 1.00 12.07 77 ILE A C 1
ATOM 639 O O . ILE A 1 77 ? -17.903 -5.203 -3.173 1.00 13.47 77 ILE A O 1
ATOM 644 N N A ARG A 1 78 ? -16.802 -3.983 -1.667 0.57 12.17 78 ARG A N 1
ATOM 645 N N B ARG A 1 78 ? -16.816 -3.965 -1.656 0.43 12.58 78 ARG A N 1
ATOM 646 C CA A ARG A 1 78 ? -16.190 -5.167 -1.078 0.57 12.39 78 ARG A CA 1
ATOM 647 C CA B ARG A 1 78 ? -16.197 -5.123 -1.028 0.43 12.67 78 ARG A CA 1
ATOM 648 C C A ARG A 1 78 ? -17.177 -5.928 -0.198 0.57 11.59 78 ARG A C 1
ATOM 649 C C B ARG A 1 78 ? -17.194 -5.891 -0.170 0.43 10.78 78 ARG A C 1
ATOM 650 O O A ARG A 1 78 ? -17.903 -5.328 0.592 0.57 11.99 78 ARG A O 1
ATOM 651 O O B ARG A 1 78 ? -17.950 -5.299 0.600 0.43 10.73 78 ARG A O 1
ATOM 666 N N A HIS A 1 79 ? -17.195 -7.247 -0.363 0.57 11.30 79 HIS A N 1
ATOM 667 N N B HIS A 1 79 ? -17.171 -7.212 -0.307 0.43 10.62 79 HIS A N 1
ATOM 668 C CA A HIS A 1 79 ? -17.983 -8.145 0.470 0.57 10.63 79 HIS A CA 1
ATOM 669 C CA B HIS A 1 79 ? -18.007 -8.105 0.482 0.43 10.76 79 HIS A CA 1
ATOM 670 C C A HIS A 1 79 ? -17.131 -8.481 1.694 0.57 9.47 79 HIS A C 1
ATOM 671 C C B HIS A 1 79 ? -17.210 -8.549 1.710 0.43 9.93 79 HIS A C 1
ATOM 672 O O A HIS A 1 79 ? -16.169 -9.242 1.595 0.57 9.02 79 HIS A O 1
ATOM 673 O O B HIS A 1 79 ? -16.383 -9.457 1.629 0.43 10.62 79 HIS A O 1
ATOM 686 N N . VAL A 1 80 ? -17.461 -7.893 2.843 1.00 9.77 80 VAL A N 1
ATOM 687 C CA . VAL A 1 80 ? -16.581 -7.997 4.000 1.00 10.03 80 VAL A CA 1
ATOM 688 C C . VAL A 1 80 ? -16.388 -9.433 4.477 1.00 9.48 80 VAL A C 1
ATOM 689 O O . VAL A 1 80 ? -15.276 -9.834 4.835 1.00 10.71 80 VAL A O 1
ATOM 693 N N . GLY A 1 81 ? -17.461 -10.217 4.464 1.00 9.46 81 GLY A N 1
ATOM 694 C CA . GLY A 1 81 ? -17.414 -11.563 5.001 1.00 10.15 81 GLY A CA 1
ATOM 695 C C . GLY A 1 81 ? -16.764 -12.610 4.118 1.00 9.70 81 GLY A C 1
ATOM 696 O O . GLY A 1 81 ? -16.537 -13.728 4.583 1.00 10.13 81 GLY A O 1
ATOM 697 N N . ASP A 1 82 ? -16.461 -12.266 2.865 1.00 9.77 82 ASP A N 1
ATOM 698 C CA . ASP A 1 82 ? -15.866 -13.215 1.940 1.00 10.62 82 ASP A CA 1
ATOM 699 C C . ASP A 1 82 ? -14.380 -13.382 2.226 1.00 10.37 82 ASP A C 1
ATOM 700 O O . ASP A 1 82 ? -13.579 -12.498 1.907 1.00 12.15 82 ASP A O 1
ATOM 705 N N . LEU A 1 83 ? -14.014 -14.509 2.837 1.00 10.84 83 LEU A N 1
ATOM 706 C CA . LEU A 1 83 ? -12.621 -14.781 3.193 1.00 12.32 83 LEU A CA 1
ATOM 707 C C . LEU A 1 83 ? -11.939 -15.708 2.173 1.00 12.92 83 LEU A C 1
ATOM 708 O O . LEU A 1 83 ? -10.924 -16.356 2.468 1.00 15.62 83 LEU A O 1
ATOM 713 N N . GLY A 1 84 ? -12.488 -15.751 0.964 1.00 13.40 84 GLY A N 1
ATOM 714 C CA . GLY A 1 84 ? -11.882 -16.527 -0.107 1.00 14.21 84 GLY A CA 1
ATOM 715 C C . GLY A 1 84 ? -12.083 -18.020 0.062 1.00 14.27 84 GLY A C 1
ATOM 716 O O . GLY A 1 84 ? -13.056 -18.465 0.661 1.00 15.67 84 GLY A O 1
ATOM 717 N N A ASN A 1 85 ? -11.161 -18.797 -0.494 0.52 13.48 85 ASN A N 1
ATOM 718 N N B ASN A 1 85 ? -11.156 -18.796 -0.486 0.48 14.47 85 ASN A N 1
ATOM 719 C CA A ASN A 1 85 ? -11.165 -20.245 -0.324 0.52 13.79 85 ASN A CA 1
ATOM 720 C CA B ASN A 1 85 ? -11.165 -20.244 -0.321 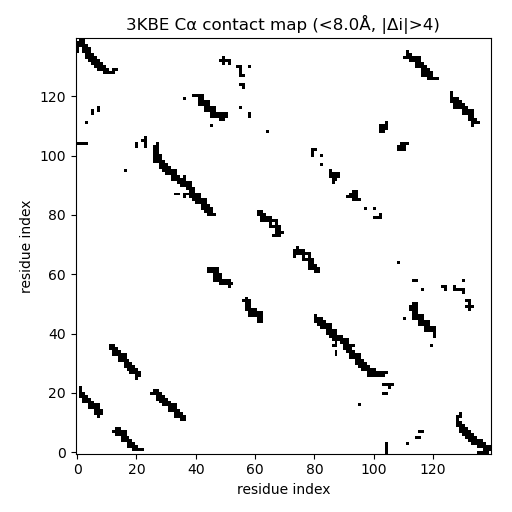0.48 14.84 85 ASN A CA 1
ATOM 721 C C A ASN A 1 85 ? -9.973 -20.685 0.515 0.52 13.50 85 ASN A C 1
ATOM 722 C C B ASN A 1 85 ? -9.959 -20.707 0.481 0.48 14.20 85 ASN A C 1
ATOM 723 O O A ASN A 1 85 ? -8.935 -20.022 0.540 0.52 15.11 85 ASN A O 1
ATOM 724 O O B ASN A 1 85 ? -8.894 -20.090 0.438 0.48 15.02 85 ASN A O 1
ATOM 733 N N . VAL A 1 86 ? -10.127 -21.815 1.190 1.00 14.43 86 VAL A N 1
ATOM 734 C CA . VAL A 1 86 ? -9.061 -22.372 1.990 1.00 14.98 86 VAL A CA 1
ATOM 735 C C . VAL A 1 86 ? -8.779 -23.761 1.481 1.00 14.73 86 VAL A C 1
ATOM 736 O O . VAL A 1 86 ? -9.656 -24.428 0.935 1.00 16.13 86 VAL A O 1
ATOM 740 N N A GLU A 1 87 ? -7.618 -24.353 1.820 0.58 13.76 87 GLU A N 1
ATOM 741 N N B GLU A 1 87 ? -7.485 -23.937 1.370 0.42 15.94 87 GLU A N 1
ATOM 742 C CA A GLU A 1 87 ? -7.335 -25.796 1.501 0.58 11.76 87 GLU A CA 1
ATOM 743 C CA B GLU A 1 87 ? -6.950 -25.026 0.659 0.42 14.26 87 GLU A CA 1
ATOM 744 C C A GLU A 1 87 ? -6.336 -26.465 2.465 0.58 11.52 87 GLU A C 1
ATOM 745 C C B GLU A 1 87 ? -6.773 -26.051 1.713 0.42 11.29 87 GLU A C 1
ATOM 746 O O A GLU A 1 87 ? -5.407 -25.815 2.936 0.58 11.02 87 GLU A O 1
ATOM 747 O O B GLU A 1 87 ? -5.875 -25.957 2.551 0.42 11.82 87 GLU A O 1
ATOM 758 N N A ALA A 1 88 ? -6.522 -27.758 2.749 0.58 11.24 88 ALA A N 1
ATOM 759 N N B ALA A 1 88 ? -7.688 -26.998 1.710 0.42 10.86 88 ALA A N 1
ATOM 760 C CA A ALA A 1 88 ? -5.575 -28.501 3.592 0.58 12.41 88 ALA A CA 1
ATOM 761 C CA B ALA A 1 88 ? -7.456 -28.246 2.387 0.42 11.44 88 ALA A CA 1
ATOM 762 C C A ALA A 1 88 ? -4.241 -28.706 2.884 0.58 12.42 88 ALA A C 1
ATOM 763 C C B ALA A 1 88 ? -6.382 -28.978 1.597 0.42 11.08 88 ALA A C 1
ATOM 764 O O A ALA A 1 88 ? -4.196 -28.907 1.676 0.58 14.09 88 ALA A O 1
ATOM 765 O O B ALA A 1 88 ? -6.539 -29.207 0.400 0.42 11.08 88 ALA A O 1
ATOM 768 N N A GLY A 1 89 ? -3.155 -28.671 3.647 0.58 13.51 89 GLY A N 1
ATOM 769 N N B GLY A 1 89 ? -5.288 -29.333 2.258 0.42 11.22 89 GLY A N 1
ATOM 770 C CA A GLY A 1 89 ? -1.849 -29.014 3.115 0.58 15.28 89 GLY A CA 1
ATOM 771 C CA B GLY A 1 89 ? -4.257 -30.125 1.616 0.42 10.92 89 GLY A CA 1
ATOM 772 C C A GLY A 1 89 ? -1.664 -30.520 3.095 0.58 16.15 89 GLY A C 1
ATOM 773 C C B GLY A 1 89 ? -4.670 -31.583 1.500 0.42 10.86 89 GLY A C 1
ATOM 774 O O A GLY A 1 89 ? -2.592 -31.272 3.396 0.58 16.15 89 GLY A O 1
ATOM 775 O O B GLY A 1 89 ? -5.789 -31.950 1.875 0.42 10.91 89 GLY A O 1
ATOM 776 N N A ALA A 1 90 ? -0.460 -30.962 2.744 0.58 16.00 90 ALA A N 1
ATOM 777 N N B ALA A 1 90 ? -3.762 -32.415 0.999 0.42 11.01 90 ALA A N 1
ATOM 778 C CA A ALA A 1 90 ? -0.156 -32.387 2.660 0.58 17.66 90 ALA A CA 1
ATOM 779 C CA B ALA A 1 90 ? -4.039 -33.836 0.813 0.42 11.79 90 ALA A CA 1
ATOM 780 C C A ALA A 1 90 ? -0.336 -33.082 4.004 0.58 18.90 90 ALA A C 1
ATOM 781 C C B ALA A 1 90 ? -4.596 -34.484 2.079 0.42 12.55 90 ALA A C 1
ATOM 782 O O A ALA A 1 90 ? -0.582 -34.286 4.059 0.58 20.39 90 ALA A O 1
ATOM 783 O O B ALA A 1 90 ? -5.372 -35.439 2.009 0.42 12.70 90 ALA A O 1
ATOM 786 N N A ASP A 1 91 ? -0.212 -32.316 5.084 0.58 18.40 91 ASP A N 1
ATOM 787 N N B ASP A 1 91 ? -4.195 -33.968 3.236 0.42 13.05 91 ASP A N 1
ATOM 788 C CA A ASP A 1 91 ? -0.355 -32.863 6.430 0.58 18.48 91 ASP A CA 1
ATOM 789 C CA B ASP A 1 91 ? -4.587 -34.575 4.504 0.42 14.90 91 ASP A CA 1
ATOM 790 C C A ASP A 1 91 ? -1.818 -32.946 6.866 0.58 17.46 91 ASP A C 1
ATOM 791 C C B ASP A 1 91 ? -5.791 -33.903 5.166 0.42 13.54 91 ASP A C 1
ATOM 792 O O A ASP A 1 91 ? -2.118 -33.341 7.992 0.58 19.54 91 ASP A O 1
ATOM 793 O O B ASP A 1 91 ? -6.093 -34.169 6.326 0.42 14.36 91 ASP A O 1
ATOM 802 N N A GLY A 1 92 ? -2.722 -32.575 5.968 0.58 16.02 92 GLY A N 1
ATOM 803 N N B GLY A 1 92 ? -6.477 -33.041 4.422 0.42 12.95 92 GLY A N 1
ATOM 804 C CA A GLY A 1 92 ? -4.143 -32.697 6.223 0.58 16.76 92 GLY A CA 1
ATOM 805 C CA B GLY A 1 92 ? -7.713 -32.442 4.900 0.42 12.28 92 GLY A CA 1
ATOM 806 C C A GLY A 1 92 ? -4.743 -31.532 6.986 0.58 15.90 92 GLY A C 1
ATOM 807 C C B GLY A 1 92 ? -7.550 -31.230 5.801 0.42 12.61 92 GLY A C 1
ATOM 808 O O A GLY A 1 92 ? -5.924 -31.561 7.322 0.58 15.97 92 GLY A O 1
ATOM 809 O O B GLY A 1 92 ? -8.515 -30.704 6.381 0.42 13.46 92 GLY A O 1
ATOM 810 N N A VAL A 1 93 ? -3.944 -30.503 7.254 0.58 14.82 93 VAL A N 1
ATOM 811 N N B VAL A 1 93 ? -6.311 -30.780 5.924 0.42 12.37 93 VAL A N 1
ATOM 812 C CA A VAL A 1 93 ? -4.420 -29.330 7.979 0.58 15.16 93 VAL A CA 1
ATOM 813 C CA B VAL A 1 93 ? -6.001 -29.656 6.790 0.42 12.82 93 VAL A CA 1
ATOM 814 C C A VAL A 1 93 ? -4.305 -28.080 7.117 0.58 14.01 93 VAL A C 1
ATOM 815 C C B VAL A 1 93 ? -5.769 -28.377 5.997 0.42 12.76 93 VAL A C 1
ATOM 816 O O A VAL A 1 93 ? -3.328 -27.904 6.396 0.58 14.06 93 VAL A O 1
ATOM 817 O O B VAL A 1 93 ? -5.061 -28.375 4.988 0.42 12.46 93 VAL A O 1
ATOM 824 N N A ALA A 1 94 ? -5.311 -27.217 7.183 0.58 12.65 94 ALA A N 1
ATOM 825 N N B ALA A 1 94 ? -6.376 -27.293 6.463 0.42 13.87 94 ALA A N 1
ATOM 826 C CA A ALA A 1 94 ? -5.245 -25.932 6.507 0.58 13.13 94 ALA A CA 1
ATOM 827 C CA B ALA A 1 94 ? -6.131 -25.972 5.905 0.42 14.51 94 ALA A CA 1
ATOM 828 C C A ALA A 1 94 ? -4.757 -24.859 7.476 0.58 14.06 94 ALA A C 1
ATOM 829 C C B ALA A 1 94 ? -5.490 -25.074 6.957 0.42 16.45 94 ALA A C 1
ATOM 830 O O A ALA A 1 94 ? -5.431 -24.535 8.456 0.58 15.10 94 ALA A O 1
ATOM 831 O O B ALA A 1 94 ? -6.082 -24.826 8.008 0.42 16.53 94 ALA A O 1
ATOM 834 N N A LYS A 1 95 ? -3.566 -24.332 7.209 0.58 15.57 95 LYS A N 1
ATOM 835 N N B LYS A 1 95 ? -4.281 -24.597 6.675 0.42 18.51 95 LYS A N 1
ATOM 836 C CA A LYS A 1 95 ? -3.022 -23.230 7.992 0.58 18.13 95 LYS A CA 1
ATOM 837 C CA B LYS A 1 95 ? -3.606 -23.637 7.547 0.42 20.33 95 LYS A CA 1
ATOM 838 C C A LYS A 1 95 ? -3.489 -21.919 7.376 0.58 20.49 95 LYS A C 1
ATOM 839 C C B LYS A 1 95 ? -3.826 -22.229 7.011 0.42 20.10 95 LYS A C 1
ATOM 840 O O A LYS A 1 95 ? -3.070 -21.550 6.279 0.58 24.05 95 LYS A O 1
ATOM 841 O O B LYS A 1 95 ? -3.448 -21.925 5.883 0.42 22.73 95 LYS A O 1
ATOM 852 N N A ILE A 1 96 ? -4.367 -21.231 8.093 0.58 19.05 96 ILE A N 1
ATOM 853 N N B ILE A 1 96 ? -4.424 -21.368 7.827 0.42 17.26 96 ILE A N 1
ATOM 854 C CA A ILE A 1 96 ? -5.012 -20.020 7.611 0.58 18.53 96 ILE A CA 1
ATOM 855 C CA B ILE A 1 96 ? -4.918 -20.079 7.352 0.42 16.30 96 ILE A CA 1
ATOM 856 C C A ILE A 1 96 ? -4.258 -18.796 8.096 0.58 16.77 96 ILE A C 1
ATOM 857 C C B ILE A 1 96 ? -4.249 -18.875 8.013 0.42 15.58 96 ILE A C 1
ATOM 858 O O A ILE A 1 96 ? -3.986 -18.677 9.289 0.58 16.19 96 ILE A O 1
ATOM 859 O O B ILE A 1 96 ? -4.046 -18.849 9.226 0.42 14.97 96 ILE A O 1
ATOM 868 N N . LYS A 1 97 ? -3.919 -17.885 7.189 1.00 15.83 97 LYS A N 1
ATOM 869 C CA . LYS A 1 97 ? -3.433 -16.583 7.625 1.00 15.50 97 LYS A CA 1
ATOM 870 C C . LYS A 1 97 ? -3.845 -15.527 6.604 1.00 15.04 97 LYS A C 1
ATOM 871 O O . LYS A 1 97 ? -3.315 -15.475 5.500 1.00 16.56 97 LYS A O 1
ATOM 877 N N . LEU A 1 98 ? -4.808 -14.697 6.981 1.00 13.74 98 LEU A N 1
ATOM 878 C CA . LEU A 1 98 ? -5.359 -13.673 6.100 1.00 13.92 98 LEU A CA 1
ATOM 879 C C . LEU A 1 98 ? -5.118 -12.311 6.725 1.00 13.87 98 LEU A C 1
ATOM 880 O O . LEU A 1 98 ? -5.615 -12.024 7.815 1.00 13.94 98 LEU A O 1
ATOM 885 N N . THR A 1 99 ? -4.365 -11.470 6.027 1.00 15.53 99 THR A N 1
ATOM 886 C CA . THR A 1 99 ? -3.933 -10.195 6.581 1.00 16.98 99 THR A CA 1
ATOM 887 C C . THR A 1 99 ? -4.492 -8.986 5.835 1.00 17.51 99 THR A C 1
ATOM 888 O O . THR A 1 99 ? -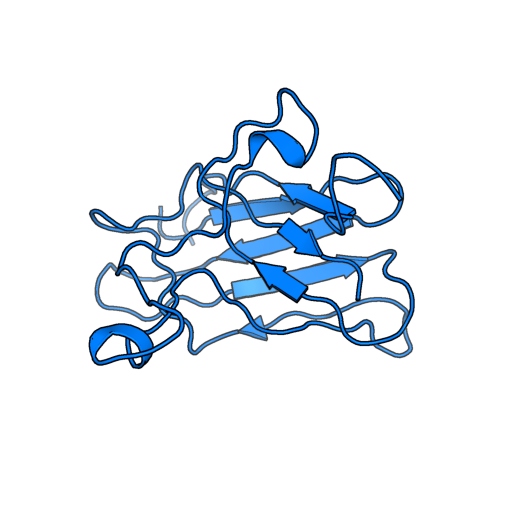4.149 -7.85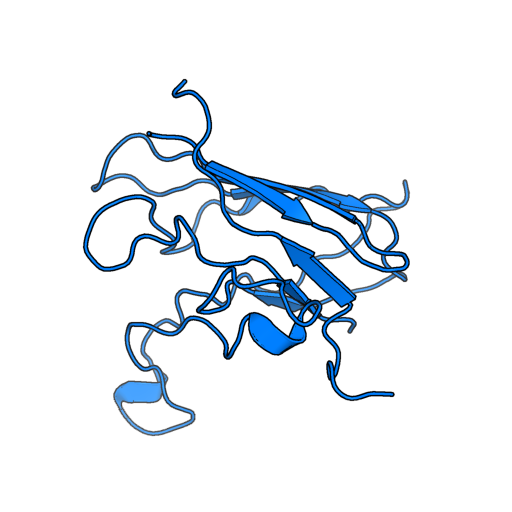5 6.161 1.00 19.70 99 THR A O 1
ATOM 892 N N . ASP A 1 100 ? -5.354 -9.215 4.847 1.00 16.31 100 ASP A N 1
ATOM 893 C CA . ASP A 1 100 ? -5.824 -8.120 3.997 1.00 17.68 100 ASP A CA 1
ATOM 894 C C . ASP A 1 100 ? -7.346 -7.987 3.949 1.00 16.32 100 ASP A C 1
ATOM 895 O O . ASP A 1 100 ? -7.889 -7.381 3.028 1.00 18.48 100 ASP A O 1
ATOM 900 N N . THR A 1 101 ? -8.042 -8.550 4.930 1.00 14.85 101 THR A N 1
ATOM 901 C CA . THR A 1 101 ? -9.497 -8.458 4.941 1.00 13.31 101 THR A CA 1
ATOM 902 C C . THR A 1 101 ? -9.984 -7.179 5.607 1.00 12.88 101 THR A C 1
ATOM 903 O O . THR A 1 101 ? -9.217 -6.474 6.260 1.00 14.19 101 THR A O 1
ATOM 907 N N . LEU A 1 102 ? -11.275 -6.905 5.467 1.00 12.44 102 LEU A N 1
ATOM 908 C CA A LEU A 1 102 ? -11.876 -5.752 6.125 0.18 12.85 102 LEU A CA 1
ATOM 909 C CA B LEU A 1 102 ? -11.894 -5.755 6.114 0.82 12.58 102 LEU A CA 1
ATOM 910 C C . LEU A 1 102 ? -12.607 -6.147 7.406 1.00 11.42 102 LEU A C 1
ATOM 911 O O . LEU A 1 102 ? -13.325 -5.344 7.983 1.00 12.29 102 LEU A O 1
ATOM 920 N N . VAL A 1 103 ? -12.420 -7.386 7.846 1.00 10.30 103 VAL A N 1
ATOM 921 C CA . VAL A 1 103 ? -13.049 -7.840 9.080 1.00 10.27 103 VAL A CA 1
ATOM 922 C C . VAL A 1 103 ? -12.542 -7.008 10.252 1.00 9.71 103 VAL A C 1
ATOM 923 O O . VAL A 1 103 ? -11.345 -6.739 10.360 1.00 11.13 103 VAL A O 1
ATOM 927 N N . THR A 1 104 ? -13.453 -6.600 11.129 1.00 9.72 104 THR A N 1
ATOM 928 C CA . THR A 1 104 ? -13.072 -5.811 12.287 1.00 9.45 104 THR A CA 1
ATOM 929 C C . THR A 1 104 ? -13.758 -6.310 13.556 1.00 9.25 104 THR A C 1
ATOM 930 O O . THR A 1 104 ? -14.843 -6.900 13.519 1.00 9.32 104 THR A O 1
ATOM 934 N N . LEU A 1 105 ? -13.091 -6.035 14.674 1.00 9.53 105 LEU A N 1
ATOM 935 C CA . LEU A 1 105 ? -13.588 -6.311 16.015 1.00 10.24 105 LEU A CA 1
ATOM 936 C C . LEU A 1 105 ? -14.079 -5.036 16.700 1.00 10.57 105 LEU A C 1
ATOM 937 O O . LEU A 1 105 ? -14.341 -5.044 17.901 1.00 11.50 105 LEU A O 1
ATOM 942 N N . TYR A 1 106 ? -14.205 -3.949 15.943 1.00 10.65 106 TYR A N 1
ATOM 943 C CA . TYR A 1 106 ? -14.559 -2.647 16.502 1.00 11.84 106 TYR A CA 1
ATOM 944 C C . TYR A 1 106 ? -15.655 -2.002 15.666 1.00 11.71 106 TYR A C 1
ATOM 945 O O . TYR A 1 106 ? -15.750 -2.249 14.471 1.00 12.60 106 TYR A O 1
ATOM 954 N N . GLY A 1 107 ? -16.453 -1.140 16.289 1.00 12.24 107 GLY A N 1
ATOM 955 C CA . GLY A 1 107 ? -17.381 -0.310 15.547 1.00 11.98 107 GLY A CA 1
ATOM 956 C C . GLY A 1 107 ? -18.623 -1.041 15.087 1.00 11.55 107 GLY A C 1
ATOM 957 O O . GLY A 1 107 ? -18.881 -2.178 15.498 1.00 11.48 107 GLY A O 1
ATOM 958 N N . PRO A 1 108 ? -19.409 -0.390 14.222 1.00 12.02 108 PRO A N 1
ATOM 959 C CA . PRO A 1 108 ? -20.723 -0.924 13.854 1.00 12.49 108 PRO A CA 1
ATOM 960 C C . PRO A 1 108 ? -20.649 -2.234 13.072 1.00 10.70 108 PRO A C 1
ATOM 961 O O . PRO A 1 108 ? -21.630 -2.977 13.052 1.00 11.38 108 PRO A O 1
ATOM 965 N N . ASN A 1 109 ? -19.510 -2.506 12.446 1.00 10.07 109 ASN A N 1
ATOM 966 C CA . ASN A 1 109 ? -19.341 -3.722 11.660 1.00 9.88 109 ASN A CA 1
ATOM 967 C C . ASN A 1 109 ? -18.570 -4.817 12.379 1.00 8.61 109 ASN A C 1
ATOM 968 O O . ASN A 1 109 ? -18.128 -5.773 11.749 1.00 9.23 109 ASN A O 1
ATOM 973 N N . THR A 1 110 ? -18.458 -4.722 13.700 1.00 8.51 110 THR A N 1
ATOM 974 C CA . THR A 1 110 ? -17.771 -5.766 14.431 1.00 9.00 110 THR A CA 1
ATOM 975 C C . THR A 1 110 ? -18.362 -7.137 14.115 1.00 7.96 110 THR A C 1
ATOM 976 O O . THR A 1 110 ? -19.585 -7.290 13.968 1.00 8.94 110 THR A O 1
ATOM 980 N N . VAL A 1 111 ? -17.487 -8.128 14.020 1.00 7.76 111 VAL A N 1
ATOM 981 C CA . VAL A 1 111 ? -17.927 -9.498 13.802 1.00 7.62 111 VAL A CA 1
ATOM 982 C C . VAL A 1 111 ? -18.070 -10.289 15.101 1.00 6.87 111 VAL A C 1
ATOM 983 O O . VAL A 1 111 ? -18.403 -11.464 15.057 1.00 7.02 111 VAL A O 1
ATOM 987 N N . VAL A 1 112 ? -17.806 -9.671 16.255 1.00 7.10 112 VAL A N 1
ATOM 988 C CA . VAL A 1 112 ? -17.974 -10.391 17.508 1.00 7.30 112 VAL A CA 1
ATOM 989 C C . VAL A 1 112 ? -19.427 -10.844 17.634 1.00 7.04 112 VAL A C 1
ATOM 990 O O . VAL A 1 112 ? -20.353 -10.064 17.425 1.00 7.65 112 VAL A O 1
ATOM 994 N N . GLY A 1 113 ? -19.626 -12.114 17.965 1.00 6.97 113 GLY A N 1
ATOM 995 C CA . GLY A 1 113 ? -20.961 -12.666 18.070 1.00 7.36 113 GLY A CA 1
ATOM 996 C C . GLY A 1 113 ? -21.527 -13.233 16.775 1.00 6.49 113 GLY A C 1
ATOM 997 O O . GLY A 1 113 ? -22.601 -13.851 16.812 1.00 7.62 113 GLY A O 1
ATOM 998 N N . ARG A 1 114 ? -20.843 -12.996 15.653 1.00 6.83 114 ARG A N 1
ATOM 999 C CA . ARG A 1 114 ? -21.260 -13.531 14.362 1.00 7.41 114 ARG A CA 1
ATOM 1000 C C . ARG A 1 114 ? -20.623 -14.913 14.194 1.00 7.00 114 ARG A C 1
ATOM 1001 O O . ARG A 1 114 ? -20.206 -15.504 15.187 1.00 8.14 114 ARG A O 1
ATOM 1009 N N . SER A 1 115 ? -20.588 -15.463 12.987 1.00 7.82 115 SER A N 1
ATOM 1010 C CA A SER A 1 115 ? -20.019 -16.789 12.813 0.73 7.78 115 SER A CA 1
ATOM 1011 C CA B SER A 1 115 ? -20.075 -16.811 12.761 0.27 7.98 115 SER A CA 1
ATOM 1012 C C . SER A 1 115 ? -19.013 -16.844 11.679 1.00 7.47 115 SER A C 1
ATOM 1013 O O . SER A 1 115 ? -19.056 -16.039 10.741 1.00 8.45 115 SER A O 1
ATOM 1018 N N . MET A 1 116 ? -18.117 -17.817 11.795 1.00 7.67 116 MET A N 1
ATOM 1019 C CA A MET A 1 116 ? -17.328 -18.251 10.659 0.68 8.16 116 MET A CA 1
ATOM 1020 C CA B MET A 1 116 ? -17.264 -18.277 10.708 0.32 8.92 116 MET A CA 1
ATOM 1021 C C . MET A 1 116 ? -17.841 -19.603 10.216 1.00 7.70 116 MET A C 1
ATOM 1022 O O . MET A 1 116 ? -18.153 -20.470 11.036 1.00 8.65 116 MET A O 1
ATOM 1031 N N . VAL A 1 117 ? -17.948 -19.766 8.900 1.00 8.17 117 VAL A N 1
ATOM 1032 C CA . VAL A 1 117 ? -18.516 -20.957 8.289 1.00 8.35 117 VAL A CA 1
ATOM 1033 C C . VAL A 1 117 ? -17.624 -21.436 7.147 1.00 8.04 117 VAL A C 1
ATOM 1034 O O . VAL A 1 117 ? -17.183 -20.641 6.306 1.00 9.63 117 VAL A O 1
ATOM 1038 N N . VAL A 1 118 ? -17.355 -22.738 7.131 1.00 8.77 118 VAL A N 1
ATOM 1039 C CA . VAL A 1 118 ? -16.642 -23.385 6.034 1.00 10.27 118 VAL A CA 1
ATOM 1040 C C . VAL A 1 118 ? -17.667 -24.034 5.111 1.00 9.62 118 VAL A C 1
ATOM 1041 O O . VAL A 1 118 ? -18.554 -24.750 5.576 1.00 11.17 118 VAL A O 1
ATOM 1045 N N . HIS A 1 119 ? -17.544 -23.764 3.813 1.00 10.26 119 HIS A N 1
ATOM 1046 C CA . HIS A 1 119 ? -18.444 -24.300 2.798 1.00 11.35 119 HIS A CA 1
ATOM 1047 C C . HIS A 1 119 ? -17.705 -25.341 1.977 1.00 12.65 119 HIS A C 1
ATOM 1048 O O . HIS A 1 119 ? -16.697 -25.039 1.335 1.00 14.71 119 HIS A O 1
ATOM 1055 N N . ALA A 1 120 ? -18.212 -26.565 1.984 1.00 14.69 120 ALA A N 1
ATOM 1056 C CA . ALA A 1 120 ? -17.588 -27.644 1.236 1.00 19.12 120 ALA A CA 1
ATOM 1057 C C . ALA A 1 120 ? -17.547 -27.308 -0.252 1.00 21.69 120 ALA A C 1
ATOM 1058 O O . ALA A 1 120 ? -18.573 -26.992 -0.854 1.00 23.13 120 ALA A O 1
ATOM 1060 N N . GLY A 1 121 ? -16.357 -27.377 -0.8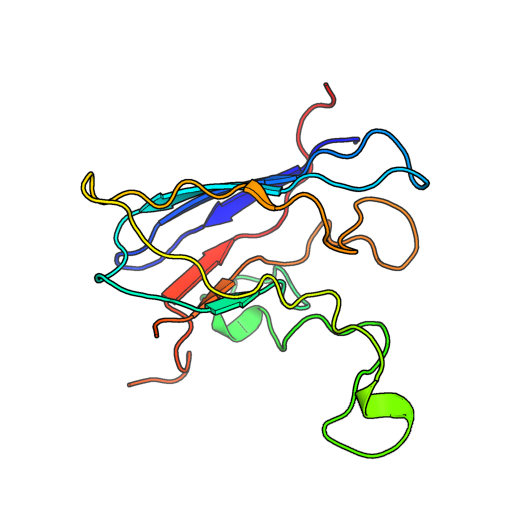40 1.00 23.59 121 GLY A N 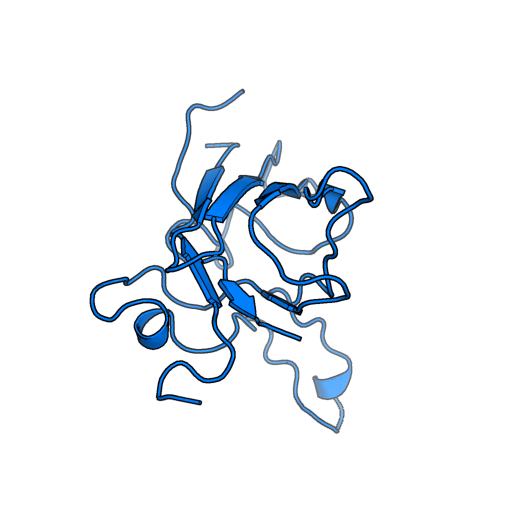1
ATOM 1061 C CA . GLY A 1 121 ? -16.181 -27.083 -2.251 1.00 28.38 121 GLY A CA 1
ATOM 1062 C C . GLY A 1 121 ? -15.919 -25.615 -2.527 1.00 33.59 121 GLY A C 1
ATOM 1063 O O . GLY A 1 121 ? -15.375 -25.260 -3.577 1.00 36.82 121 GLY A O 1
ATOM 1064 N N . THR A 1 139 ? -26.096 -33.814 0.412 1.00 26.82 139 THR A N 1
ATOM 1065 C CA . THR A 1 139 ? -27.161 -32.862 0.113 1.00 25.74 139 THR A CA 1
ATOM 1066 C C . THR A 1 139 ? -28.079 -32.681 1.313 1.00 25.49 139 THR A C 1
ATOM 1067 O O . THR A 1 139 ? -28.471 -33.655 1.959 1.00 27.30 139 THR A O 1
ATOM 1071 N N . GLY A 1 140 ? -28.420 -31.434 1.615 1.00 23.21 140 GLY A N 1
ATOM 1072 C CA . GLY A 1 140 ? -29.259 -31.164 2.762 1.00 21.06 140 GLY A CA 1
ATOM 1073 C C . GLY A 1 140 ? -29.591 -29.704 2.961 1.00 18.19 140 GLY A C 1
ATOM 1074 O O . GLY A 1 140 ? -29.243 -28.834 2.140 1.00 15.96 140 GLY A O 1
ATOM 1075 N N . ASN A 1 141 ? -30.261 -29.435 4.074 1.00 17.72 141 ASN A N 1
ATOM 1076 C CA . ASN A 1 141 ? -30.765 -28.105 4.329 1.00 16.81 141 ASN A CA 1
ATOM 1077 C C . ASN A 1 141 ? -29.706 -27.111 4.754 1.00 15.40 141 ASN A C 1
ATOM 1078 O O . ASN A 1 141 ? -29.976 -25.921 4.801 1.00 16.40 141 ASN A O 1
ATOM 1083 N N . ALA A 1 142 ? -28.495 -27.584 5.040 1.00 15.16 142 ALA A N 1
ATOM 1084 C CA . ALA A 1 142 ? -27.402 -26.660 5.329 1.00 14.41 142 ALA A CA 1
ATOM 1085 C C . ALA A 1 142 ? -26.651 -26.251 4.067 1.00 13.66 142 ALA A C 1
ATOM 1086 O O . ALA A 1 142 ? -25.653 -25.541 4.148 1.00 13.30 142 ALA A O 1
ATOM 1088 N N . GLY A 1 143 ? -27.124 -26.688 2.903 1.00 13.53 143 GLY A N 1
ATOM 1089 C CA . GLY A 1 143 ? -26.412 -26.387 1.676 1.00 14.26 143 GLY A CA 1
ATOM 1090 C C . GLY A 1 143 ? -25.039 -27.019 1.744 1.00 14.73 143 GLY A C 1
ATOM 1091 O O . GLY A 1 143 ? -24.911 -28.197 2.086 1.00 17.52 143 GLY A O 1
ATOM 1092 N N . ALA A 1 144 ? -24.009 -26.235 1.450 1.00 13.42 144 ALA A N 1
ATOM 1093 C CA . ALA A 1 144 ? -22.638 -26.730 1.523 1.00 13.37 144 ALA A CA 1
ATOM 1094 C C . ALA A 1 144 ? -21.969 -26.427 2.870 1.00 12.26 144 ALA A C 1
ATOM 1095 O O . ALA A 1 144 ? -20.788 -26.700 3.043 1.00 12.10 144 ALA A O 1
ATOM 1097 N N . ARG A 1 145 ? -22.709 -25.870 3.823 1.00 11.15 145 ARG A N 1
ATOM 1098 C CA . ARG A 1 145 ? -22.091 -25.480 5.087 1.00 10.93 145 ARG A CA 1
ATOM 1099 C C . ARG A 1 145 ? -21.658 -26.716 5.856 1.00 11.53 145 ARG A C 1
ATOM 1100 O O . ARG A 1 145 ? -22.482 -27.555 6.204 1.00 14.46 145 ARG A O 1
ATOM 1108 N N . ALA A 1 146 ? -20.359 -26.824 6.110 1.00 10.35 146 ALA A N 1
ATOM 1109 C CA . ALA A 1 146 ? -19.778 -28.024 6.714 1.00 11.49 146 ALA A CA 1
ATOM 1110 C C . ALA A 1 146 ? -19.410 -27.871 8.190 1.00 10.64 146 ALA A C 1
ATOM 1111 O O . ALA A 1 146 ? -19.369 -28.852 8.928 1.00 12.03 146 ALA A O 1
ATOM 1113 N N . ALA A 1 147 ? -19.111 -26.648 8.607 1.00 10.14 147 ALA A N 1
ATOM 1114 C CA . ALA A 1 147 ? -18.740 -26.380 9.989 1.00 10.28 147 ALA A CA 1
ATOM 1115 C C . ALA A 1 147 ? -18.920 -24.904 10.250 1.00 8.99 147 ALA A C 1
ATOM 1116 O O . ALA A 1 147 ? -18.836 -24.086 9.327 1.00 9.25 147 ALA A O 1
ATOM 1118 N N . CYS A 1 148 ? -19.155 -24.565 11.508 1.00 9.33 148 CYS A N 1
ATOM 1119 C CA . CYS A 1 148 ? -19.357 -23.178 11.868 1.00 9.44 148 CYS A CA 1
ATOM 1120 C C . CYS A 1 148 ? -19.019 -22.974 13.323 1.00 9.38 148 CYS A C 1
ATOM 1121 O O . CYS A 1 148 ? -19.059 -23.912 14.125 1.00 9.62 148 CYS A O 1
ATOM 1124 N N . GLY A 1 149 ? -18.691 -21.741 13.664 1.00 9.25 149 GLY A N 1
ATOM 1125 C CA . GLY A 1 149 ? -18.425 -21.407 15.043 1.00 10.62 149 GLY A CA 1
ATOM 1126 C C . GLY A 1 149 ? -18.677 -19.937 15.294 1.00 9.30 149 GLY A C 1
ATOM 1127 O O . GLY A 1 149 ? -18.488 -19.096 14.416 1.00 9.63 149 GLY A O 1
ATOM 1128 N N . VAL A 1 150 ? -19.112 -19.629 16.509 1.00 9.20 150 VAL A N 1
ATOM 1129 C CA . VAL A 1 150 ? -19.343 -18.254 16.916 1.00 8.72 150 VAL A CA 1
ATOM 1130 C C . VAL A 1 150 ? -18.016 -17.550 17.140 1.00 7.48 150 VAL A C 1
ATOM 1131 O O . VAL A 1 150 ? -17.085 -18.105 17.742 1.00 8.49 150 VAL A O 1
ATOM 1135 N N . ILE A 1 151 ? -17.923 -16.313 16.663 1.00 7.44 151 ILE A N 1
ATOM 1136 C CA . ILE A 1 151 ? -16.760 -15.477 16.914 1.00 8.00 151 ILE A CA 1
ATOM 1137 C C . ILE A 1 151 ? -16.863 -14.904 18.332 1.00 7.42 151 ILE A C 1
ATOM 1138 O O . ILE A 1 151 ? -17.685 -14.024 18.615 1.00 8.16 151 ILE A O 1
ATOM 1143 N N . ALA A 1 152 ? -16.046 -15.454 19.225 1.00 7.62 152 ALA A N 1
ATOM 1144 C CA . ALA A 1 152 ? -16.142 -15.179 20.650 1.00 8.04 152 ALA A CA 1
ATOM 1145 C C . ALA A 1 152 ? -15.069 -14.211 21.098 1.00 8.00 152 ALA A C 1
ATOM 1146 O O . ALA A 1 152 ? -13.964 -14.217 20.581 1.00 9.62 152 ALA A O 1
ATOM 1148 N N . LEU A 1 153 ? -15.376 -13.399 22.101 1.00 8.27 153 LEU A N 1
ATOM 1149 C CA A LEU A 1 153 ? -14.367 -12.586 22.748 0.41 9.41 153 LEU A CA 1
ATOM 1150 C CA B LEU A 1 153 ? -14.341 -12.597 22.742 0.59 9.27 153 LEU A CA 1
ATOM 1151 C C . LEU A 1 153 ? -13.338 -13.488 23.441 1.00 9.40 153 LEU A C 1
ATOM 1152 O O . LEU A 1 153 ? -13.712 -14.475 24.085 1.00 10.05 153 LEU A O 1
ATOM 1161 N N . ALA A 1 154 ? -12.065 -13.124 23.325 1.00 10.42 154 ALA A N 1
ATOM 1162 C CA . ALA A 1 154 ? -10.975 -13.815 23.999 1.00 11.70 154 ALA A CA 1
ATOM 1163 C C . ALA A 1 154 ? -10.140 -12.800 24.766 1.00 12.48 154 ALA A C 1
ATOM 1164 O O . ALA A 1 154 ? -10.278 -11.594 24.570 1.00 13.19 154 ALA A O 1
ATOM 1166 N N . ALA A 1 155 ? -9.277 -13.289 25.648 1.00 13.79 155 ALA A N 1
ATOM 1167 C CA . ALA A 1 155 ? -8.426 -12.407 26.430 1.00 15.72 155 ALA A CA 1
ATOM 1168 C C . ALA A 1 155 ? -7.534 -11.604 25.494 1.00 16.87 155 ALA A C 1
ATOM 1169 O O . ALA A 1 155 ? -7.013 -12.141 24.517 1.00 17.02 155 ALA A O 1
ATOM 1171 N N . PRO A 1 156 ? -7.364 -10.304 25.784 1.00 20.08 156 PRO A N 1
ATOM 1172 C CA . PRO A 1 156 ? -6.544 -9.433 24.939 1.00 23.06 156 PRO A CA 1
ATOM 1173 C C . PRO A 1 156 ? -5.085 -9.857 24.975 1.00 24.12 156 PRO A C 1
ATOM 1174 O O . PRO A 1 156 ? -4.647 -10.462 25.954 1.00 24.76 156 PRO A O 1
A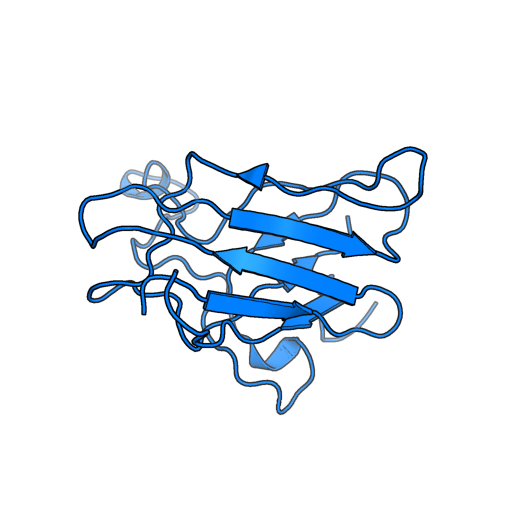TOM 1178 N N . GLN A 1 157 ? -4.337 -9.547 23.923 0.89 26.83 157 GLN A N 1
ATOM 1179 C CA . GLN A 1 157 ? -2.896 -9.762 23.960 0.83 30.29 157 GLN A CA 1
ATOM 1180 C C . GLN A 1 157 ? -2.165 -8.426 23.964 0.79 31.29 157 GLN A C 1
ATOM 1181 O O . GLN A 1 157 ? -2.792 -7.364 23.928 0.79 29.79 157 GLN A O 1
#

Foldseek 3Di:
DQKWKWWKDFPQKTWIWMWGFDDQPGFIKIWIKMARAAFFKWWKWWADAQDCPPPLLVLHGGQAPQDQDVDDPSVPPDRQGGPDIFGLHNRRMGTDIDGPGPADCDDPRHQQRHKMFIAHCDDDSHRTGIMTGTHDDDHD

Solvent-accessible surface area: 7650 Å² total; per-residue (Å²): 54,33,41,0,23,0,61,1,167,34,179,105,7,60,10,54,0,87,1,32,6,173,39,121,134,60,103,0,46,0,81,12,73,0,106,43,18,93,126,31,99,8,9,0,25,0,1,52,118,9,72,74,129,78,48,15,69,22,2,17,75,70,7,41,49,96,32,75,58,189,39,51,131,121,30,159,51,137,41,7,0,73,8,38,91,10,98,20,41,125,94,39,24,1,127,10,131,42,71,98,13,76,2,25,16,60,48,132,43,40,0,54,41,60,3,0,0,0,32,54,74,204,46,144,34,60,48,57,30,0,15,8,63,1,44,118,18,70,92,163

Organism: Caenorhabditis elegans (NCBI:txid6239)

InterPro domains:
  IPR001424 Superoxide dismutase, copper/zinc binding domain [PF00080] (36-174)
  IPR001424 Superoxide dismutase, copper/zinc binding domain [PR00068] (66-88)
  IPR001424 Superoxide dismutase, copper/zinc binding domain [PR00068] (102-111)
  IPR001424 Superoxide dismutase, copper/zinc binding domain [PR00068] (121-143)
  IPR001424 Superoxide dismutase, copper/zinc binding domain [PR00068] (149-175)
  IPR001424 Superoxide dismutase, copper/zinc binding domain [cd00305] (26-171)
  IPR018152 Superoxide dismutase, copper/zinc, binding site [PS00087] (66-76)
  IPR018152 Superoxide dismutase, copper/zinc, binding site [PS00332] (163-174)
  IPR024134 Superoxide dismutase (Cu/Zn) / superoxide dismutase copper chaperone [PTHR10003] (19-176)
  IPR036423 Superoxide dismutase-like, copper/zinc binding domain superfamily [G3DSA:2.60.40.200] (24-180)
  IPR036423 Superoxide dismutase-like, copper/zinc binding domain superfamily [SSF49329] (26-177)

CATH classification: 2.60.40.200